Protein AF-W1YDW3-F1 (afdb_monomer_lite)

Structure (mmCIF, N/CA/C/O backbone):
data_AF-W1YDW3-F1
#
_entry.id   AF-W1YDW3-F1
#
loop_
_atom_site.group_PDB
_atom_site.id
_atom_site.type_symbol
_atom_site.label_atom_id
_atom_site.label_alt_id
_atom_site.label_comp_id
_atom_site.label_asym_id
_atom_site.label_entity_id
_atom_site.label_seq_id
_atom_site.pdbx_PDB_ins_code
_atom_site.Cartn_x
_atom_site.Cartn_y
_atom_site.Cartn_z
_atom_site.occupancy
_atom_site.B_iso_or_equiv
_atom_site.auth_seq_id
_atom_site.auth_comp_id
_atom_site.auth_asym_id
_atom_site.auth_atom_id
_atom_site.pdbx_PDB_model_num
ATOM 1 N N . ASP A 1 1 ? -0.470 19.427 36.408 1.00 61.31 1 ASP A N 1
ATOM 2 C CA . ASP A 1 1 ? -1.767 18.732 36.550 1.00 61.31 1 ASP A CA 1
ATOM 3 C C . ASP A 1 1 ? -2.809 19.050 35.487 1.00 61.31 1 ASP A C 1
ATOM 5 O O . ASP A 1 1 ? -3.298 18.109 34.880 1.00 61.31 1 ASP A O 1
ATOM 9 N N . SER A 1 2 ? -3.107 20.313 35.162 1.00 70.06 2 SER A N 1
ATOM 10 C CA . SER A 1 2 ? -4.107 20.661 34.124 1.00 70.06 2 SER A CA 1
ATOM 11 C C . SER A 1 2 ? -3.824 20.101 32.718 1.00 70.06 2 SER A C 1
ATOM 13 O O . SER A 1 2 ? -4.744 19.843 31.947 1.00 70.06 2 SER A O 1
ATOM 15 N N . ASN A 1 3 ? -2.552 19.906 32.367 1.00 71.00 3 ASN A N 1
ATOM 16 C CA . ASN A 1 3 ? -2.161 19.376 31.059 1.00 71.00 3 ASN A CA 1
ATOM 17 C C . ASN A 1 3 ? -2.370 17.850 30.961 1.00 71.00 3 ASN A C 1
ATOM 19 O O . ASN A 1 3 ? -2.814 17.348 29.933 1.00 71.00 3 ASN A O 1
ATOM 23 N N . ALA A 1 4 ? -2.124 17.117 32.054 1.00 74.94 4 ALA A N 1
ATOM 24 C CA . ALA A 1 4 ? -2.319 15.668 32.107 1.00 74.94 4 ALA A CA 1
ATOM 25 C C . ALA A 1 4 ? -3.809 15.294 32.034 1.00 74.94 4 ALA A C 1
ATOM 27 O O . ALA A 1 4 ? -4.176 14.400 31.277 1.00 74.94 4 ALA A O 1
ATOM 28 N N . SER A 1 5 ? -4.680 16.034 32.732 1.00 75.75 5 SER A N 1
ATOM 29 C CA . SER A 1 5 ? -6.132 15.820 32.657 1.00 75.75 5 SER A CA 1
ATOM 30 C C . SER A 1 5 ? -6.701 16.128 31.268 1.00 75.75 5 SER A C 1
ATOM 32 O O . SER A 1 5 ? -7.540 15.387 30.765 1.00 75.75 5 SER A O 1
ATOM 34 N N . SER A 1 6 ? -6.201 17.177 30.608 1.00 70.19 6 SER A N 1
ATOM 35 C CA . SER A 1 6 ? -6.561 17.512 29.224 1.00 70.19 6 SER A CA 1
ATOM 36 C C . SER A 1 6 ? -6.151 16.414 28.233 1.00 70.19 6 SER A C 1
ATOM 38 O O . SER A 1 6 ? -6.940 16.037 27.367 1.00 70.19 6 SER A O 1
ATOM 40 N N . GLN A 1 7 ? -4.945 15.848 28.377 1.00 67.62 7 GLN A N 1
ATOM 41 C CA . GLN A 1 7 ? -4.501 14.718 27.553 1.00 67.62 7 GLN A CA 1
ATOM 42 C C . GLN A 1 7 ? -5.346 13.463 27.785 1.00 67.62 7 GLN A C 1
ATOM 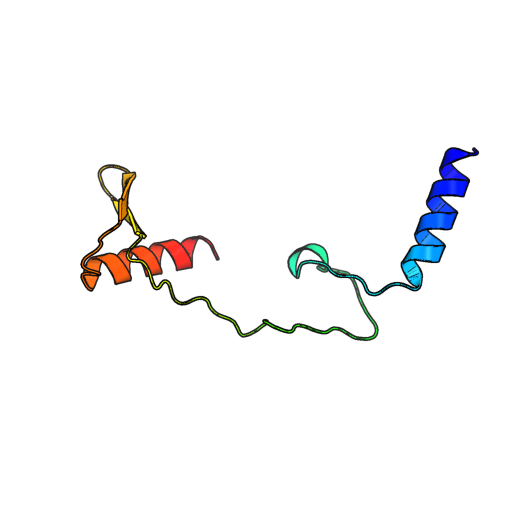44 O O . GLN A 1 7 ? -5.712 12.787 26.828 1.00 67.62 7 GLN A O 1
ATOM 49 N N . GLN A 1 8 ? -5.702 13.182 29.037 1.00 66.31 8 GLN A N 1
ATOM 50 C CA . GLN A 1 8 ? -6.538 12.039 29.390 1.00 66.31 8 GLN A CA 1
ATOM 51 C C . GLN A 1 8 ? -7.953 12.170 28.805 1.00 66.31 8 GLN A C 1
ATOM 53 O O . GLN A 1 8 ? -8.453 11.228 28.197 1.00 66.31 8 GLN A O 1
ATOM 58 N N . MET A 1 9 ? -8.546 13.367 28.869 1.00 66.56 9 MET A N 1
ATOM 59 C CA . MET A 1 9 ? -9.849 13.660 28.259 1.00 66.56 9 MET A CA 1
ATOM 60 C C . MET A 1 9 ? -9.832 13.495 26.730 1.00 66.56 9 MET A C 1
ATOM 62 O O . MET A 1 9 ? -10.801 13.010 26.148 1.00 66.56 9 MET A O 1
ATOM 66 N N . ARG A 1 10 ? -8.725 13.858 26.063 1.00 71.31 10 ARG A N 1
ATOM 67 C CA . ARG A 1 10 ? -8.558 13.610 24.620 1.00 71.31 10 ARG A CA 1
ATOM 68 C C . ARG A 1 10 ? -8.494 12.119 24.298 1.00 71.31 10 ARG A C 1
ATOM 70 O O . ARG A 1 10 ? -9.195 11.682 23.397 1.00 71.31 10 ARG A O 1
ATOM 77 N N . LEU A 1 11 ? -7.725 11.340 25.059 1.00 70.94 11 LEU A N 1
ATOM 78 C CA . LEU A 1 11 ? -7.614 9.889 24.862 1.00 70.94 11 LEU A CA 1
ATOM 79 C C . LEU A 1 11 ? -8.963 9.172 25.021 1.00 70.94 11 LEU A C 1
ATOM 81 O O . LEU A 1 11 ? -9.274 8.265 24.252 1.00 70.94 11 LEU A O 1
ATOM 85 N N . GLU A 1 12 ? -9.777 9.584 25.996 1.00 69.94 12 GLU A N 1
ATOM 86 C CA . GLU A 1 12 ? -11.121 9.029 26.198 1.00 69.94 12 GLU A CA 1
ATOM 87 C C . GLU A 1 12 ? -12.083 9.396 25.063 1.00 69.94 12 GLU A C 1
ATOM 89 O O . GLU A 1 12 ? -12.841 8.544 24.604 1.00 69.94 12 GLU A O 1
ATOM 94 N N . SER A 1 13 ? -12.019 10.634 24.565 1.00 74.12 13 SER A N 1
ATOM 95 C CA . SER A 1 13 ? -12.805 11.073 23.407 1.00 74.12 13 SER A CA 1
ATOM 96 C C . SER A 1 13 ? -12.405 10.326 22.130 1.00 74.12 13 SER A C 1
ATOM 98 O O . SER A 1 13 ? -13.266 9.834 21.398 1.00 74.12 13 SER A O 1
ATOM 100 N N . ASP A 1 14 ? -11.103 10.197 21.872 1.00 75.25 14 ASP A N 1
ATOM 101 C CA . ASP A 1 14 ? -10.571 9.548 20.671 1.00 75.25 14 ASP A CA 1
ATOM 1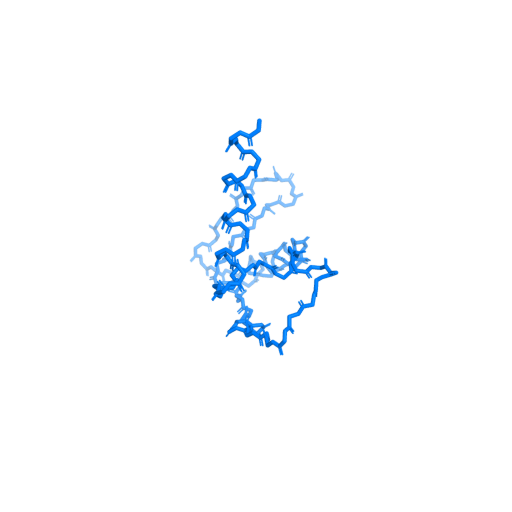02 C C . ASP A 1 14 ? -10.888 8.047 20.638 1.00 75.25 14 ASP A C 1
ATOM 104 O O . ASP A 1 14 ? -11.011 7.464 19.559 1.00 75.25 14 ASP A O 1
ATOM 108 N N . LYS A 1 15 ? -11.114 7.421 21.803 1.00 77.50 15 LYS A N 1
ATOM 109 C CA . LYS A 1 15 ? -11.533 6.015 21.917 1.00 77.50 15 LYS A CA 1
ATOM 110 C C . LYS A 1 15 ? -12.854 5.720 21.196 1.00 77.50 15 LYS A C 1
ATOM 112 O O . LYS A 1 15 ? -13.086 4.580 20.798 1.00 77.50 15 LYS A O 1
ATOM 117 N N . HIS A 1 16 ? -13.712 6.725 21.020 1.00 82.81 16 HIS A N 1
ATOM 118 C CA . HIS A 1 16 ? -14.984 6.593 20.306 1.00 82.81 16 HIS A CA 1
ATOM 119 C C . HIS A 1 16 ? -14.879 6.874 18.799 1.00 82.81 16 HIS A C 1
ATOM 121 O O . HIS A 1 16 ? -15.881 6.774 18.091 1.00 82.81 16 HIS A O 1
ATOM 127 N N . LEU A 1 17 ? -13.690 7.215 18.293 1.00 88.06 17 LEU A N 1
ATOM 128 C CA . LEU A 1 17 ? -13.461 7.544 16.888 1.00 88.06 17 LEU A CA 1
ATOM 129 C C . LEU A 1 17 ? -12.883 6.361 16.107 1.00 88.06 17 LEU A C 1
ATOM 131 O O . LEU A 1 17 ? -12.142 5.529 16.637 1.00 88.06 17 LEU A O 1
ATOM 135 N N . VAL A 1 18 ? -13.166 6.338 14.802 1.00 91.81 18 VAL A N 1
ATOM 136 C CA . VAL A 1 18 ? -12.509 5.425 13.860 1.00 91.81 18 VAL A CA 1
ATOM 137 C C . VAL A 1 18 ? -11.023 5.768 13.787 1.00 91.81 18 VAL A C 1
ATOM 139 O O . VAL A 1 18 ? -10.647 6.908 13.524 1.00 91.81 18 VAL A O 1
ATOM 142 N N . GLN A 1 19 ? -10.179 4.761 13.993 1.00 91.12 19 GLN A N 1
ATOM 143 C CA . GLN A 1 19 ? -8.729 4.907 13.954 1.00 91.12 19 GLN A CA 1
ATOM 144 C C . GLN A 1 19 ? -8.213 4.594 12.545 1.00 91.12 19 GLN A C 1
ATOM 146 O O . GLN A 1 19 ? -8.339 3.465 12.076 1.00 91.12 19 GLN A O 1
ATOM 151 N N . ILE A 1 20 ? -7.607 5.582 11.879 1.00 93.75 20 ILE A N 1
ATOM 152 C CA . ILE A 1 20 ? -6.919 5.390 10.594 1.00 93.75 20 ILE A CA 1
ATOM 153 C C . ILE A 1 20 ? -5.419 5.309 10.872 1.00 93.75 20 ILE A C 1
ATOM 155 O O . ILE A 1 20 ? -4.772 6.307 11.190 1.00 93.75 20 ILE A O 1
ATOM 159 N N . VAL A 1 21 ? -4.865 4.103 10.774 1.00 92.81 21 VAL A N 1
ATOM 160 C CA . VAL A 1 21 ? -3.446 3.821 11.015 1.00 92.81 21 VAL A CA 1
ATOM 161 C C . VAL A 1 21 ? -2.860 3.021 9.858 1.00 92.81 21 VAL A C 1
ATOM 163 O O . VAL A 1 21 ? -3.577 2.334 9.134 1.00 92.81 21 VAL A O 1
ATOM 166 N N . THR A 1 22 ? -1.545 3.108 9.674 1.00 93.31 22 THR A N 1
ATOM 167 C CA . THR A 1 22 ? -0.833 2.240 8.730 1.00 93.31 22 THR A CA 1
ATOM 168 C C . THR A 1 22 ? -0.696 0.829 9.306 1.00 93.31 22 THR A C 1
ATOM 170 O O . THR A 1 22 ? -0.649 0.661 10.527 1.00 93.31 22 THR A O 1
ATOM 173 N N . ILE A 1 23 ? -0.548 -0.178 8.437 1.00 92.12 23 ILE A N 1
ATOM 174 C CA . ILE A 1 23 ? -0.331 -1.585 8.834 1.00 92.12 23 ILE A CA 1
ATOM 175 C C . ILE A 1 23 ? 0.871 -1.712 9.786 1.00 92.12 23 ILE A C 1
ATOM 177 O O . ILE A 1 23 ? 0.818 -2.401 10.804 1.00 92.12 23 ILE A O 1
ATOM 181 N N . HIS A 1 24 ? 1.947 -0.979 9.497 1.00 92.81 24 HIS A N 1
ATOM 182 C CA . HIS A 1 24 ? 3.139 -0.941 10.341 1.00 92.81 24 HIS A CA 1
ATOM 183 C C . HIS A 1 24 ? 2.850 -0.403 11.745 1.00 92.81 24 HIS A C 1
ATOM 185 O O . HIS A 1 24 ? 3.306 -0.973 12.735 1.00 92.81 24 HIS A O 1
ATOM 191 N N . LYS A 1 25 ? 2.060 0.671 11.849 1.00 93.12 25 LYS A N 1
ATOM 192 C CA . LYS A 1 25 ? 1.716 1.282 13.136 1.00 93.12 25 LYS A CA 1
ATOM 193 C C . LYS A 1 25 ? 0.743 0.421 13.951 1.00 93.12 25 LYS A C 1
ATOM 195 O O . LYS A 1 25 ? 0.739 0.536 15.171 1.00 93.12 25 LYS A O 1
ATOM 200 N N . SER A 1 26 ? -0.041 -0.454 13.313 1.00 94.94 26 SER A N 1
ATOM 201 C CA . SER A 1 26 ? -0.933 -1.395 14.008 1.00 94.94 26 SER A CA 1
ATOM 202 C C . SER A 1 26 ? -0.240 -2.646 14.556 1.00 94.94 26 SER A C 1
ATOM 204 O O . SER A 1 26 ? -0.894 -3.465 15.196 1.00 94.94 26 SER A O 1
ATOM 206 N N . LYS A 1 27 ? 1.064 -2.842 14.315 1.00 94.44 27 LYS A N 1
ATOM 207 C CA . LYS A 1 27 ? 1.792 -4.030 14.784 1.00 94.44 27 LYS A CA 1
ATOM 208 C C . LYS A 1 27 ? 1.694 -4.168 16.311 1.00 94.44 27 LYS A C 1
ATOM 210 O O . LYS A 1 27 ? 2.171 -3.309 17.045 1.00 94.44 27 LYS A O 1
ATOM 215 N N . GLY A 1 28 ? 1.116 -5.278 16.777 1.00 94.56 28 GLY A N 1
ATOM 216 C CA . GLY A 1 28 ? 0.921 -5.558 18.206 1.00 94.56 28 GLY A CA 1
ATOM 217 C C . GLY A 1 28 ? -0.316 -4.901 18.829 1.00 94.56 28 GLY A C 1
ATOM 218 O O . GLY A 1 28 ? -0.492 -4.999 20.039 1.00 94.56 28 GLY A O 1
ATOM 219 N N . LEU A 1 29 ? -1.161 -4.247 18.026 1.00 94.19 29 LEU A N 1
ATOM 220 C CA . LEU A 1 29 ? -2.461 -3.725 18.447 1.00 94.19 29 LEU A CA 1
ATOM 221 C C . LEU A 1 29 ? -3.585 -4.667 18.005 1.00 94.19 29 LEU A C 1
ATOM 223 O O . LEU A 1 29 ? -3.466 -5.368 17.000 1.00 94.19 29 LEU A O 1
ATOM 227 N N . GLU A 1 30 ? -4.697 -4.638 18.734 1.00 93.75 30 GLU A N 1
ATOM 228 C CA . GLU A 1 30 ? -5.920 -5.370 18.408 1.00 93.75 30 GLU A CA 1
ATOM 229 C C . GLU A 1 30 ? -7.109 -4.410 18.269 1.00 93.75 30 GLU A C 1
ATOM 231 O O . GLU A 1 30 ? -7.228 -3.430 19.007 1.00 93.75 30 GLU A O 1
ATOM 236 N N . TYR A 1 31 ? -7.989 -4.694 17.306 1.00 92.75 31 TYR A N 1
ATOM 237 C CA . TYR A 1 31 ? -9.201 -3.920 17.043 1.00 92.75 31 TYR A CA 1
ATOM 238 C C . TYR A 1 31 ? -10.388 -4.874 16.867 1.00 92.75 31 TYR A C 1
ATOM 240 O O . TYR A 1 31 ? -10.231 -5.905 16.212 1.00 92.75 31 TYR A O 1
ATOM 248 N N . PRO A 1 32 ? -11.590 -4.536 17.374 1.00 93.25 32 PRO A N 1
ATOM 249 C CA . PRO A 1 32 ? -12.778 -5.378 17.200 1.00 93.25 32 PRO A CA 1
ATOM 250 C C . PRO A 1 32 ? -13.196 -5.571 15.734 1.00 93.25 32 PRO A C 1
ATOM 252 O O . PRO A 1 32 ? -13.765 -6.600 15.382 1.00 93.25 32 PRO A O 1
ATOM 255 N N . LEU A 1 33 ? -12.930 -4.572 14.886 1.00 94.56 33 LEU A N 1
ATOM 256 C CA . LEU A 1 33 ? -13.177 -4.593 13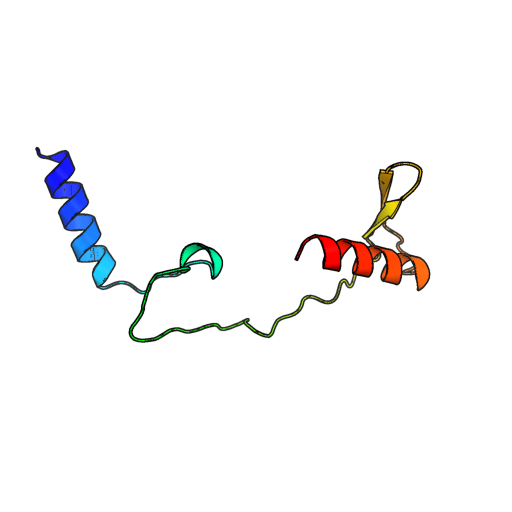.448 1.00 94.56 33 LEU A CA 1
ATOM 257 C C . LEU A 1 33 ? -12.010 -3.909 12.738 1.00 94.56 33 LEU A C 1
ATOM 259 O O . LEU A 1 33 ? -11.602 -2.813 13.121 1.00 94.56 33 LEU A O 1
ATOM 263 N N . VAL A 1 34 ? -11.512 -4.541 11.680 1.00 95.25 34 VAL A N 1
ATOM 264 C CA . VAL A 1 34 ? -10.442 -4.009 10.836 1.00 95.25 34 VAL A CA 1
ATOM 265 C C . VAL A 1 34 ? -10.957 -3.917 9.403 1.00 95.25 34 VAL A C 1
ATOM 267 O O . VAL A 1 34 ? -11.481 -4.892 8.868 1.00 95.25 34 VAL A O 1
ATOM 270 N N . TRP A 1 35 ? -10.791 -2.753 8.773 1.00 95.56 35 TRP A N 1
ATOM 271 C CA . TRP A 1 35 ? -11.081 -2.548 7.355 1.00 95.56 35 TRP A CA 1
ATOM 272 C C . TRP A 1 35 ? -9.791 -2.197 6.610 1.00 95.56 35 TRP A C 1
ATOM 274 O O . TRP A 1 35 ? -9.148 -1.195 6.913 1.00 95.56 35 TRP A O 1
ATOM 284 N N . LEU A 1 36 ? -9.419 -3.028 5.631 1.00 93.75 36 LEU A N 1
ATOM 285 C CA . LEU A 1 36 ? -8.250 -2.832 4.770 1.00 93.75 36 LEU A CA 1
ATOM 286 C C . LEU A 1 36 ? -8.711 -2.617 3.315 1.00 93.75 36 LEU A C 1
ATOM 288 O O . LEU A 1 36 ? -8.724 -3.571 2.537 1.00 93.75 36 LEU A O 1
ATOM 292 N N . PRO A 1 37 ? -9.122 -1.395 2.926 1.00 90.62 37 PRO A N 1
ATOM 293 C CA . PRO A 1 37 ? -9.751 -1.144 1.624 1.00 90.62 37 PRO A CA 1
ATOM 294 C C . PRO A 1 37 ? -8.857 -1.451 0.414 1.00 90.62 37 PRO A C 1
ATOM 296 O O . PRO A 1 37 ? -9.375 -1.651 -0.678 1.00 90.62 37 PRO A O 1
ATOM 299 N N . PHE A 1 38 ? -7.534 -1.494 0.602 1.00 88.00 38 PHE A N 1
ATOM 300 C CA . PHE A 1 38 ? -6.543 -1.572 -0.475 1.00 88.00 38 PHE A CA 1
ATOM 301 C C . PHE A 1 38 ? -5.489 -2.662 -0.246 1.00 88.00 38 PHE A C 1
ATOM 303 O O . PHE A 1 38 ? -4.376 -2.550 -0.746 1.00 88.00 38 PHE A O 1
ATOM 310 N N . ILE A 1 39 ? -5.795 -3.710 0.528 1.00 87.50 39 ILE A N 1
ATOM 311 C CA . ILE A 1 39 ? -4.794 -4.732 0.896 1.00 87.50 39 ILE A CA 1
ATOM 312 C C . ILE A 1 39 ? -4.227 -5.495 -0.310 1.00 87.50 39 ILE A C 1
ATOM 314 O O . ILE A 1 39 ? -3.119 -6.013 -0.250 1.00 87.50 39 ILE A O 1
ATOM 318 N N . THR A 1 40 ? -4.984 -5.545 -1.406 1.00 83.81 40 THR A N 1
ATOM 319 C CA . THR A 1 40 ? -4.589 -6.175 -2.671 1.00 83.81 40 THR A CA 1
ATOM 320 C C . THR A 1 40 ? -4.214 -5.160 -3.746 1.00 83.81 40 THR A C 1
ATOM 322 O O . THR A 1 40 ? -3.974 -5.550 -4.887 1.00 83.81 40 THR A O 1
ATOM 325 N N . ASN A 1 41 ? -4.212 -3.859 -3.434 1.00 78.25 41 ASN A N 1
ATOM 326 C CA . ASN A 1 41 ? -3.845 -2.838 -4.406 1.00 78.25 41 ASN A CA 1
ATOM 327 C C . ASN A 1 41 ? -2.329 -2.810 -4.530 1.00 78.25 41 ASN A C 1
ATOM 329 O O . ASN A 1 41 ? -1.634 -2.059 -3.853 1.00 78.25 41 ASN A O 1
ATOM 333 N N . PHE A 1 42 ? -1.840 -3.631 -5.439 1.00 69.81 42 PHE A N 1
ATOM 334 C CA . PHE A 1 42 ? -0.505 -3.506 -5.969 1.00 69.81 42 PHE A CA 1
ATOM 335 C C . PHE A 1 42 ? -0.485 -2.365 -6.992 1.00 69.81 42 PHE A C 1
ATOM 337 O O . PHE A 1 42 ? -1.300 -2.347 -7.918 1.00 69.81 42 PHE A O 1
ATOM 344 N N . ARG A 1 43 ? 0.419 -1.393 -6.825 1.00 67.56 43 ARG A N 1
ATOM 345 C CA . ARG A 1 43 ? 0.741 -0.469 -7.917 1.00 67.56 43 ARG A CA 1
ATOM 346 C C . ARG A 1 43 ? 1.753 -1.163 -8.813 1.00 67.56 43 ARG A C 1
ATOM 348 O O . ARG A 1 43 ? 2.909 -1.297 -8.429 1.00 67.56 43 ARG A O 1
ATOM 355 N N . VAL A 1 44 ? 1.306 -1.566 -9.997 1.00 64.44 44 VAL A N 1
ATOM 356 C CA . VAL A 1 44 ? 2.223 -1.882 -11.093 1.00 64.44 44 VAL A CA 1
ATOM 357 C C . VAL A 1 44 ? 3.042 -0.622 -11.367 1.00 64.44 44 VAL A C 1
ATOM 359 O O . VAL A 1 44 ? 2.466 0.472 -11.410 1.00 64.44 44 VAL A O 1
ATOM 362 N N . GLN A 1 45 ? 4.367 -0.742 -11.485 1.00 65.88 45 GLN A N 1
ATOM 363 C CA . GLN A 1 45 ? 5.155 0.377 -11.985 1.00 65.88 45 GLN A CA 1
ATOM 364 C C . GLN A 1 45 ? 4.781 0.617 -13.450 1.00 65.88 45 GLN A C 1
ATOM 366 O O . GLN A 1 45 ? 5.204 -0.112 -14.340 1.00 65.88 45 GLN A O 1
ATOM 371 N N . ASP A 1 46 ? 3.955 1.634 -13.689 1.00 66.81 46 ASP A N 1
ATOM 372 C CA . ASP A 1 46 ? 3.593 2.078 -15.040 1.00 66.81 46 ASP A CA 1
ATOM 373 C C . ASP A 1 46 ? 4.695 2.947 -15.672 1.00 66.81 46 ASP A C 1
ATOM 375 O O . ASP A 1 46 ? 4.622 3.281 -16.854 1.00 66.81 46 ASP A O 1
ATOM 379 N N . GLN A 1 47 ? 5.703 3.356 -14.893 1.00 79.06 47 GLN A N 1
ATOM 380 C CA . GLN A 1 47 ? 6.800 4.194 -15.364 1.00 79.06 47 GLN A CA 1
ATOM 381 C C . GLN A 1 47 ? 8.109 3.414 -15.330 1.00 79.06 47 GLN A C 1
ATOM 383 O O . GLN A 1 47 ? 8.475 2.834 -14.312 1.00 79.06 47 GLN A O 1
ATOM 388 N N . ALA A 1 48 ? 8.850 3.464 -16.436 1.00 89.56 48 ALA A N 1
ATOM 389 C CA . ALA A 1 48 ? 10.211 2.952 -16.527 1.00 89.56 48 ALA A CA 1
ATOM 390 C C . ALA A 1 48 ? 11.195 3.929 -15.850 1.00 89.56 48 ALA A C 1
ATOM 392 O O . ALA A 1 48 ? 12.056 4.528 -16.500 1.00 89.56 48 ALA A O 1
ATOM 393 N N . PHE A 1 49 ? 10.991 4.146 -14.548 1.00 91.50 49 PHE A N 1
ATOM 394 C CA . PHE A 1 49 ? 11.826 4.971 -13.683 1.00 91.50 49 PHE A CA 1
ATOM 395 C C . PHE A 1 49 ? 12.704 4.077 -12.809 1.00 91.50 49 PHE A C 1
ATOM 397 O O . PHE A 1 49 ? 12.183 3.276 -12.036 1.00 91.50 49 PHE A O 1
ATOM 404 N N . TYR A 1 50 ? 14.019 4.205 -12.945 1.00 91.75 50 TYR A N 1
ATOM 405 C CA . TYR A 1 50 ? 15.000 3.359 -12.263 1.00 91.75 50 TYR A CA 1
ATOM 406 C C . TYR A 1 50 ? 16.329 4.097 -12.095 1.00 91.75 50 TYR A C 1
ATOM 408 O O . TYR A 1 50 ? 16.596 5.076 -12.793 1.00 91.75 50 TYR A O 1
ATOM 416 N N . HIS A 1 51 ? 17.192 3.619 -11.205 1.00 93.38 51 HIS A N 1
ATOM 417 C CA . HIS A 1 51 ? 18.567 4.097 -11.091 1.00 93.38 51 HIS A CA 1
ATOM 418 C C . HIS A 1 51 ? 19.519 3.234 -11.927 1.00 93.38 51 HIS A C 1
ATOM 420 O O . HIS A 1 51 ? 19.538 2.003 -11.820 1.00 93.38 51 HIS A O 1
ATOM 426 N N . ASP A 1 52 ? 20.342 3.876 -12.761 1.00 91.81 52 ASP A N 1
ATOM 427 C CA . ASP A 1 52 ? 21.379 3.177 -13.520 1.00 91.81 52 ASP A CA 1
ATOM 428 C C . ASP A 1 52 ? 22.373 2.497 -12.564 1.00 91.81 52 ASP A C 1
ATOM 430 O O . ASP A 1 52 ? 22.875 3.103 -11.619 1.00 91.81 52 ASP A O 1
ATOM 434 N N . ARG A 1 53 ? 22.687 1.220 -12.801 1.00 89.25 53 ARG A N 1
ATOM 435 C CA . ARG A 1 53 ? 23.504 0.421 -11.867 1.00 89.25 53 ARG A CA 1
ATOM 436 C C . ARG A 1 53 ? 24.990 0.782 -11.867 1.00 89.25 53 ARG A C 1
ATOM 438 O O . ARG A 1 53 ? 25.724 0.305 -11.001 1.00 89.25 53 ARG A O 1
ATOM 445 N N . HIS A 1 54 ? 25.447 1.562 -12.841 1.00 92.00 54 HIS A N 1
ATOM 446 C CA . HIS A 1 54 ? 26.839 1.968 -12.977 1.00 92.00 54 HIS A CA 1
ATOM 447 C C . HIS A 1 54 ? 27.047 3.423 -12.555 1.00 92.00 54 HIS A C 1
ATOM 449 O O . HIS A 1 54 ? 27.977 3.701 -11.798 1.00 92.00 54 HIS A O 1
ATOM 455 N N . SER A 1 55 ? 26.206 4.342 -13.034 1.00 93.88 55 SER A N 1
ATOM 456 C CA . SER A 1 55 ? 26.290 5.771 -12.720 1.00 93.88 55 SER A CA 1
ATOM 457 C C . SER A 1 55 ? 25.498 6.169 -11.475 1.00 93.88 55 SER A C 1
ATOM 459 O O . SER A 1 55 ? 25.795 7.211 -10.896 1.00 93.88 55 SER A O 1
ATOM 461 N N . PHE A 1 56 ? 24.535 5.346 -11.039 1.00 90.69 56 PHE A N 1
ATOM 462 C CA . PHE A 1 56 ? 23.576 5.638 -9.962 1.00 90.69 56 PHE A CA 1
ATOM 463 C C . PHE A 1 56 ? 22.686 6.861 -10.223 1.00 90.69 56 PHE A C 1
ATOM 465 O O . PHE A 1 56 ? 22.061 7.389 -9.304 1.00 90.69 56 PHE A O 1
ATOM 472 N N . GLU A 1 57 ? 22.607 7.320 -11.471 1.00 95.00 57 GLU A N 1
ATOM 473 C CA . GLU A 1 57 ? 21.712 8.407 -11.855 1.00 95.00 57 GLU A CA 1
ATOM 474 C C . GLU A 1 57 ? 20.278 7.898 -12.030 1.00 95.00 57 GLU A C 1
ATOM 476 O O . GLU A 1 57 ? 20.053 6.785 -12.504 1.00 95.00 57 GLU A O 1
ATOM 481 N N . ALA A 1 58 ? 19.304 8.733 -11.665 1.00 93.19 58 ALA A N 1
ATOM 482 C CA . ALA A 1 58 ? 17.893 8.456 -11.893 1.00 93.19 58 ALA A CA 1
ATOM 483 C C . ALA A 1 58 ? 17.554 8.615 -13.383 1.00 93.19 58 ALA A C 1
ATOM 485 O O . ALA A 1 58 ? 17.709 9.696 -13.959 1.00 93.19 58 ALA A O 1
ATOM 486 N N . VAL A 1 59 ? 17.060 7.543 -13.995 1.00 93.75 59 VAL A N 1
ATOM 487 C CA . VAL A 1 59 ? 16.681 7.463 -15.405 1.00 93.75 59 VAL A CA 1
ATOM 488 C C . VAL A 1 59 ? 15.167 7.312 -15.505 1.00 93.75 59 VAL A C 1
ATOM 490 O O . VAL A 1 59 ? 14.568 6.477 -14.834 1.00 93.75 59 VAL A O 1
ATOM 493 N N . LEU A 1 60 ? 14.544 8.114 -16.370 1.00 93.81 60 LEU A N 1
ATOM 494 C CA . LEU A 1 60 ? 13.152 7.953 -16.784 1.00 93.81 60 LEU A CA 1
ATOM 495 C C . LEU A 1 60 ? 13.127 7.651 -18.283 1.00 93.81 60 LEU A C 1
ATOM 497 O O . LEU A 1 60 ? 13.333 8.558 -19.094 1.00 93.81 60 LEU A O 1
ATOM 501 N N . ASP A 1 61 ? 12.861 6.401 -18.657 1.00 91.1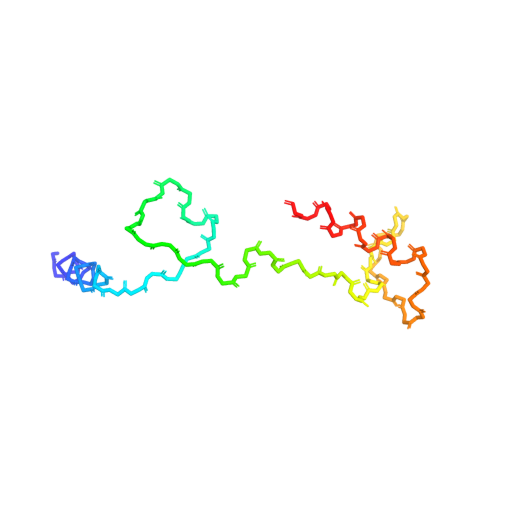9 61 ASP A N 1
ATOM 502 C CA . ASP A 1 61 ? 12.667 6.054 -20.065 1.00 91.19 61 ASP A CA 1
ATOM 503 C C . ASP A 1 61 ? 11.217 6.313 -20.494 1.00 91.19 61 ASP A C 1
ATOM 505 O O . ASP A 1 61 ? 10.285 5.591 -20.141 1.00 91.19 61 ASP A O 1
ATOM 509 N N . LEU A 1 62 ? 11.027 7.353 -21.305 1.00 90.56 62 LEU A N 1
ATOM 510 C CA . LEU A 1 62 ? 9.721 7.725 -21.851 1.00 90.56 62 LEU A CA 1
ATOM 511 C C . LEU A 1 62 ? 9.219 6.756 -22.932 1.00 90.56 62 LEU A C 1
ATOM 513 O O . LEU A 1 62 ? 8.033 6.783 -23.255 1.00 90.56 62 LEU A O 1
ATOM 517 N N . ASN A 1 63 ? 10.096 5.922 -23.501 1.00 90.19 63 ASN A N 1
ATOM 518 C CA . ASN A 1 63 ? 9.711 4.917 -24.492 1.00 90.19 63 ASN A CA 1
ATOM 519 C C . ASN A 1 63 ? 9.235 3.607 -23.853 1.00 90.19 63 ASN A C 1
ATOM 521 O O . ASN A 1 63 ? 8.728 2.750 -24.576 1.00 90.19 63 ASN A O 1
ATOM 525 N N . ALA A 1 64 ? 9.386 3.460 -22.530 1.00 85.69 64 ALA A N 1
ATOM 526 C CA . ALA A 1 64 ? 9.043 2.259 -21.775 1.00 85.69 64 ALA A CA 1
ATOM 527 C C . ALA A 1 64 ? 9.627 0.980 -22.404 1.00 85.69 64 ALA A C 1
ATOM 529 O O . ALA A 1 64 ? 8.915 -0.006 -22.621 1.00 85.69 64 ALA A O 1
ATOM 530 N N . ALA A 1 65 ? 10.925 1.000 -22.733 1.00 91.31 65 ALA A N 1
ATOM 531 C CA . ALA A 1 65 ? 11.611 -0.188 -23.217 1.00 91.31 65 ALA A CA 1
ATOM 532 C C . ALA A 1 65 ? 11.464 -1.332 -22.189 1.00 91.31 65 ALA A C 1
ATOM 534 O O . ALA A 1 65 ? 11.570 -1.075 -20.987 1.00 91.31 65 ALA A O 1
ATOM 535 N N . PRO A 1 66 ? 11.254 -2.593 -22.621 1.00 89.62 66 PRO A N 1
ATOM 536 C CA . PRO A 1 66 ? 11.019 -3.706 -21.698 1.00 89.62 66 PRO A CA 1
ATOM 537 C C . PRO A 1 66 ? 12.100 -3.851 -20.618 1.00 89.62 66 PRO A C 1
ATOM 539 O O . PRO A 1 66 ? 11.781 -4.054 -19.456 1.00 89.62 66 PRO A O 1
ATOM 542 N N . GLU A 1 67 ? 13.369 -3.650 -20.983 1.00 91.00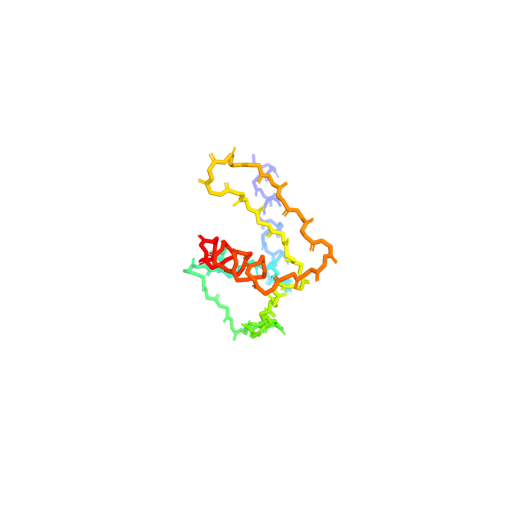 67 GLU A N 1
ATOM 543 C CA . GLU A 1 67 ? 14.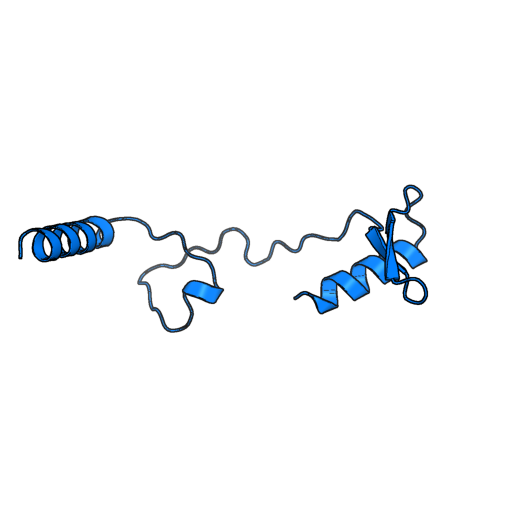500 -3.689 -20.047 1.00 91.00 67 GLU A CA 1
ATOM 544 C C . GLU A 1 67 ? 14.407 -2.604 -18.962 1.00 91.00 67 GLU A C 1
ATOM 546 O O . GLU A 1 67 ? 14.665 -2.868 -17.791 1.00 91.00 67 GLU A O 1
ATOM 551 N N . SER A 1 68 ? 13.998 -1.390 -19.329 1.00 92.00 68 SER A N 1
ATOM 552 C CA . SER A 1 68 ? 13.829 -0.278 -18.391 1.00 92.00 68 SER A CA 1
ATOM 553 C C . SER A 1 68 ? 12.658 -0.509 -17.433 1.00 92.00 68 SER A C 1
ATOM 555 O O . SER A 1 68 ? 12.738 -0.136 -16.264 1.00 92.00 68 SER A O 1
ATOM 557 N N . VAL A 1 69 ? 11.590 -1.161 -17.903 1.00 90.25 69 VAL A N 1
ATOM 558 C CA . VAL A 1 69 ? 10.466 -1.590 -17.055 1.00 90.25 69 VAL A CA 1
ATOM 559 C C . VAL A 1 69 ? 10.906 -2.691 -16.089 1.00 90.25 69 VAL A C 1
ATOM 561 O O . VAL A 1 69 ? 10.607 -2.608 -14.900 1.00 90.25 69 VAL A O 1
ATOM 564 N N . ASP A 1 70 ? 11.667 -3.679 -16.563 1.00 90.62 70 ASP A N 1
ATOM 565 C CA . ASP A 1 70 ? 12.196 -4.754 -15.718 1.00 90.62 70 ASP A CA 1
ATOM 566 C C . ASP A 1 70 ? 13.140 -4.208 -14.634 1.00 90.62 70 ASP A C 1
ATOM 568 O O . ASP A 1 70 ? 13.078 -4.631 -13.479 1.00 90.62 70 ASP A O 1
ATOM 572 N N . LEU A 1 71 ? 13.998 -3.239 -14.974 1.00 91.62 71 LEU A N 1
ATOM 573 C CA . LEU A 1 71 ? 14.875 -2.571 -14.008 1.00 91.62 71 LEU A CA 1
ATOM 574 C C . LEU A 1 71 ? 14.079 -1.797 -12.952 1.00 91.62 71 LEU A C 1
ATOM 576 O O . LEU A 1 71 ? 14.373 -1.938 -11.763 1.00 91.62 71 LEU A O 1
ATOM 580 N N . ALA A 1 72 ? 13.063 -1.039 -13.373 1.00 90.69 72 ALA A N 1
ATOM 581 C CA . ALA A 1 72 ? 12.168 -0.316 -12.471 1.00 90.69 72 ALA A CA 1
ATOM 582 C C . ALA A 1 72 ? 11.408 -1.268 -11.532 1.00 90.69 72 ALA A C 1
ATOM 584 O O . ALA A 1 72 ? 11.269 -0.992 -10.342 1.00 90.69 72 ALA A O 1
ATOM 585 N N . GLU A 1 73 ? 10.960 -2.421 -12.034 1.00 89.31 73 GLU A N 1
ATOM 586 C CA . GLU A 1 73 ? 10.262 -3.426 -11.230 1.00 89.31 73 GLU A CA 1
ATOM 587 C C . GLU A 1 73 ? 11.192 -4.108 -10.218 1.00 89.31 73 GLU A C 1
ATOM 589 O O . GLU A 1 73 ? 10.808 -4.309 -9.065 1.00 89.31 73 GLU A O 1
ATOM 594 N N . VAL A 1 74 ? 12.433 -4.424 -10.606 1.00 89.44 74 VAL A N 1
ATOM 595 C CA . VAL A 1 74 ? 13.441 -4.965 -9.678 1.00 89.44 74 VAL A CA 1
ATOM 596 C C . VAL A 1 74 ? 13.732 -3.983 -8.548 1.00 89.44 74 VAL A C 1
ATOM 598 O O . VAL A 1 74 ? 13.858 -4.399 -7.398 1.00 89.44 74 VAL A O 1
ATOM 601 N N . GLU A 1 75 ? 13.846 -2.695 -8.861 1.00 88.38 75 GLU A N 1
ATOM 602 C CA . GLU A 1 75 ? 14.081 -1.662 -7.856 1.00 88.38 75 GLU A CA 1
ATOM 603 C C . GLU A 1 75 ? 12.879 -1.498 -6.919 1.00 88.38 75 GLU A C 1
ATOM 605 O O . GLU A 1 75 ? 13.046 -1.520 -5.702 1.00 88.38 75 GLU A O 1
ATOM 610 N N . ARG A 1 76 ? 11.658 -1.465 -7.468 1.00 85.62 76 ARG A N 1
ATOM 611 C CA . ARG A 1 76 ? 10.411 -1.426 -6.691 1.00 85.62 76 ARG A CA 1
ATOM 612 C C . ARG A 1 76 ? 10.312 -2.603 -5.711 1.00 85.62 76 ARG A C 1
ATOM 614 O O . ARG A 1 76 ? 9.943 -2.413 -4.558 1.00 85.62 76 ARG A O 1
ATOM 621 N N . LEU A 1 77 ? 10.667 -3.814 -6.153 1.00 84.94 77 LEU A N 1
ATOM 622 C CA . LEU A 1 77 ? 10.694 -5.021 -5.314 1.00 84.94 77 LEU A CA 1
ATOM 623 C C . LEU A 1 77 ? 11.748 -4.980 -4.199 1.00 84.94 77 LEU A C 1
ATOM 625 O O . LEU A 1 77 ? 11.654 -5.774 -3.269 1.00 84.94 77 LEU A O 1
ATOM 629 N N . ALA A 1 78 ? 12.763 -4.122 -4.304 1.00 84.44 78 ALA A N 1
ATOM 630 C CA . ALA A 1 78 ? 13.780 -3.964 -3.271 1.00 84.44 78 ALA A CA 1
ATOM 631 C C . ALA A 1 78 ? 13.387 -2.948 -2.180 1.00 84.44 78 ALA A C 1
ATOM 633 O O . ALA A 1 78 ? 14.013 -2.949 -1.118 1.00 84.44 78 ALA A O 1
ATOM 634 N N . GLU A 1 79 ? 12.392 -2.087 -2.430 1.00 70.25 79 GLU A N 1
ATOM 635 C CA . GLU A 1 79 ? 11.858 -1.133 -1.443 1.00 70.25 79 GLU A CA 1
ATOM 636 C C . GLU A 1 79 ? 10.785 -1.741 -0.520 1.00 70.25 79 GLU A C 1
ATOM 638 O O . GLU A 1 79 ? 10.655 -1.289 0.623 1.00 70.25 79 GLU A O 1
ATOM 643 N N . ASP A 1 80 ? 10.033 -2.738 -1.008 1.00 60.06 80 ASP A N 1
ATOM 644 C CA . ASP A 1 80 ? 9.000 -3.486 -0.261 1.00 60.06 80 ASP A CA 1
ATOM 645 C C . ASP A 1 80 ? 9.596 -4.550 0.688 1.00 60.06 80 ASP A C 1
ATOM 647 O O . ASP A 1 80 ? 9.087 -4.674 1.832 1.00 60.06 80 ASP A O 1
#

Secondary structure (DSSP, 8-state):
-HHHHHHHHHHHHHTTSPP---TTTTTT---SS---TTTT------SEEEE-TTT--EEEETT--HHHHHHHHHHHHHH-

Sequence (80 aa):
DSNASSQQMRLESDKHLVQIVTIHKSKGLEYPLVWLPFITNFRVQDQAFYHDRHSFEAVLDLNAAPESVDLAEVERLAED

Radius of gyration: 21.67 Å; chains: 1; bounding box: 42×27×61 Å

Foldseek 3Di:
DVVVVVVVVVVVVCVPDDDDDDPVVCVPPDDPDDDDPCPPPDDQPPWLWAADPPPRDIDTDPVPDVVSSVRVVVVVVVVD

Organism: NCBI:txid408170

InterPro domains:
  IPR014017 UvrD-like helicase, C-terminal [PF13361] (9-40)
  IPR027417 P-loop containing nucleoside triphosphate hydrolase [G3DSA:3.40.50.300] (1-80)
  IPR027417 P-loop containing nucleoside triphosphate hydrolase [SSF52540] (5-80)

pLDDT: mean 84.88, std 10.29, range [60.06, 95.56]